Protein AF-A0A9E1N0Y7-F1 (afdb_monomer_lite)

Structure (mmCIF, N/CA/C/O backbone):
data_AF-A0A9E1N0Y7-F1
#
_entry.id   AF-A0A9E1N0Y7-F1
#
loop_
_atom_site.group_PDB
_atom_site.id
_atom_site.type_symbol
_atom_site.label_atom_id
_atom_site.label_alt_id
_atom_site.label_comp_id
_atom_site.label_asym_id
_atom_site.label_entity_id
_atom_site.label_seq_id
_atom_site.pdbx_PDB_ins_code
_atom_site.Cartn_x
_atom_site.Cartn_y
_atom_site.Cartn_z
_atom_site.occupancy
_atom_site.B_iso_or_equiv
_atom_site.auth_seq_id
_atom_site.auth_comp_id
_atom_site.auth_asym_id
_atom_site.auth_atom_id
_atom_site.pdbx_PDB_model_num
ATOM 1 N N . MET A 1 1 ? -32.235 29.531 14.625 1.00 40.31 1 MET A N 1
ATOM 2 C CA . MET A 1 1 ? -33.055 28.312 14.456 1.00 40.31 1 MET A CA 1
ATOM 3 C C . MET A 1 1 ? -32.854 27.455 15.693 1.00 40.31 1 MET A C 1
ATOM 5 O O . MET A 1 1 ? -31.696 27.262 16.047 1.00 40.31 1 MET A O 1
ATOM 9 N N . PRO A 1 2 ? -33.909 27.011 16.390 1.00 34.38 2 PRO A N 1
ATOM 10 C CA . PRO A 1 2 ? -33.744 26.026 17.454 1.00 34.38 2 PRO A CA 1
ATOM 11 C C . PRO A 1 2 ? -33.321 24.673 16.847 1.00 34.38 2 PRO A C 1
ATOM 13 O O . PRO A 1 2 ? -33.773 24.351 15.744 1.00 34.38 2 PRO A O 1
ATOM 16 N N . PRO A 1 3 ? -32.452 23.890 17.512 1.00 37.62 3 PRO A N 1
ATOM 17 C CA . PRO A 1 3 ? -32.121 22.544 17.062 1.00 37.62 3 PRO A CA 1
ATOM 18 C C . PRO A 1 3 ? -33.379 21.669 17.109 1.00 37.62 3 PRO A C 1
ATOM 20 O O . PRO A 1 3 ? -34.112 21.667 18.098 1.00 37.62 3 PRO A O 1
ATOM 23 N N . LEU A 1 4 ? -33.648 20.953 16.016 1.00 33.25 4 LEU A N 1
ATOM 24 C CA . LEU A 1 4 ? -34.745 19.990 15.954 1.00 33.25 4 LEU A CA 1
ATOM 25 C C . LEU A 1 4 ? -34.501 18.871 16.986 1.00 33.25 4 LEU A C 1
ATOM 27 O O . LEU A 1 4 ? -33.359 18.425 17.126 1.00 33.25 4 LEU A O 1
ATOM 31 N N . PRO A 1 5 ? -35.541 18.403 17.701 1.00 36.69 5 PRO A N 1
ATOM 32 C CA . PRO A 1 5 ? -35.403 17.336 18.685 1.00 36.69 5 PRO A CA 1
ATOM 33 C C . PRO A 1 5 ? -34.839 16.065 18.036 1.00 36.69 5 PRO A C 1
ATOM 35 O O . PRO A 1 5 ? -35.335 15.585 17.015 1.00 36.69 5 PRO A O 1
ATOM 38 N N . ILE A 1 6 ? -33.782 15.529 18.645 1.00 40.44 6 ILE A N 1
ATOM 39 C CA . ILE A 1 6 ? -33.088 14.317 18.209 1.00 40.44 6 ILE A CA 1
ATOM 40 C C . ILE A 1 6 ? -33.953 13.119 18.609 1.00 40.44 6 ILE A C 1
ATOM 42 O O . ILE A 1 6 ? -33.912 12.664 19.747 1.00 40.44 6 ILE A O 1
ATOM 46 N N . GLN A 1 7 ? -34.768 12.613 17.685 1.00 44.16 7 GLN A N 1
ATOM 47 C CA . GLN A 1 7 ? -35.414 11.313 17.855 1.00 44.16 7 GLN A CA 1
ATOM 48 C C . GLN A 1 7 ? -34.447 10.226 17.378 1.00 44.16 7 GLN A C 1
ATOM 50 O O . GLN A 1 7 ? -34.173 10.101 16.184 1.00 44.16 7 GLN A O 1
ATOM 55 N N . SER A 1 8 ? -33.902 9.446 18.311 1.00 49.25 8 SER A N 1
ATOM 56 C CA . SER A 1 8 ? -33.219 8.192 18.003 1.00 49.25 8 SER A CA 1
ATOM 57 C C . SER A 1 8 ? -34.268 7.171 17.558 1.00 49.25 8 SER A C 1
ATOM 59 O O . SER A 1 8 ? -34.952 6.549 18.368 1.00 49.25 8 SER A O 1
ATOM 61 N N . VAL A 1 9 ? -34.451 7.019 16.247 1.00 53.47 9 VAL A N 1
ATOM 62 C CA . VAL A 1 9 ? -35.378 6.015 15.715 1.00 53.47 9 VAL A CA 1
ATOM 63 C C . VAL A 1 9 ? -34.734 4.637 15.880 1.00 53.47 9 VAL A C 1
ATOM 65 O O . VAL A 1 9 ? -33.873 4.237 15.102 1.00 53.47 9 VAL A O 1
ATOM 68 N N . SER A 1 10 ? -35.117 3.923 16.937 1.00 59.72 10 SER A N 1
ATOM 69 C CA . SER A 1 10 ? -34.766 2.516 17.139 1.00 59.72 10 SER A CA 1
ATOM 70 C C . SER A 1 10 ? -35.825 1.643 16.471 1.00 59.72 10 SER A C 1
ATOM 72 O O . SER A 1 10 ? -36.956 1.560 16.949 1.00 59.72 10 SER A O 1
ATOM 74 N N . PHE A 1 11 ? -35.481 1.006 15.350 1.00 67.44 11 PHE A N 1
ATOM 75 C CA . PHE A 1 11 ? -36.353 0.003 14.739 1.00 67.44 11 PHE A CA 1
ATOM 76 C C . PHE A 1 11 ? -36.317 -1.298 15.547 1.00 67.44 11 PHE A C 1
ATOM 78 O O . PHE A 1 11 ? -35.221 -1.748 15.907 1.00 67.44 11 PHE A O 1
ATOM 85 N N . PRO A 1 12 ? -37.473 -1.934 15.808 1.00 68.06 12 PRO A N 1
ATOM 86 C CA . PRO A 1 12 ? -37.499 -3.229 16.466 1.00 68.06 12 PRO A CA 1
ATOM 87 C C . PRO A 1 12 ? -36.767 -4.277 15.618 1.00 68.06 12 PRO A C 1
ATOM 89 O O . PRO A 1 12 ? -36.841 -4.284 14.385 1.00 68.06 12 PRO A O 1
ATOM 92 N N . ILE A 1 13 ? -36.054 -5.172 16.301 1.00 65.50 13 ILE A N 1
ATOM 93 C CA . ILE A 1 13 ? -35.438 -6.342 15.677 1.00 65.50 13 ILE A CA 1
ATOM 94 C C . ILE A 1 13 ? -36.563 -7.280 15.248 1.00 65.50 13 ILE A C 1
ATOM 96 O O . ILE A 1 13 ? -37.351 -7.731 16.076 1.00 65.50 13 ILE A O 1
ATOM 100 N N . HIS A 1 14 ? -36.647 -7.535 13.948 1.00 72.81 14 HIS A N 1
ATOM 101 C CA . HIS A 1 14 ? -37.611 -8.454 13.364 1.00 72.81 14 HIS A CA 1
ATOM 102 C C . HIS A 1 14 ? -37.081 -9.887 13.379 1.00 72.81 14 HIS A C 1
ATOM 104 O O . HIS A 1 14 ? -37.797 -10.804 13.775 1.00 72.81 14 HIS A O 1
ATOM 110 N N . SER A 1 15 ? -35.824 -10.076 12.976 1.00 68.81 15 SER A N 1
ATOM 111 C CA . SER A 1 15 ? -35.183 -11.387 12.957 1.00 68.81 15 SER A CA 1
ATOM 112 C C . SER A 1 15 ? -33.683 -11.274 13.242 1.00 68.81 15 SER A C 1
ATOM 114 O O . SER A 1 15 ? -33.058 -10.236 13.013 1.00 68.81 15 SER A O 1
ATOM 116 N N . VAL A 1 16 ? -33.108 -12.344 13.792 1.00 62.50 16 VAL A N 1
ATOM 117 C CA . VAL A 1 16 ? -31.661 -12.510 13.961 1.00 62.50 16 VAL A CA 1
ATOM 118 C C . VAL A 1 16 ? -31.300 -13.896 13.448 1.00 62.50 16 VAL A C 1
ATOM 120 O O . VAL A 1 16 ? -31.842 -14.887 13.935 1.00 62.50 16 VAL A O 1
ATOM 123 N N . ALA A 1 17 ? -30.386 -13.969 12.487 1.00 62.12 17 ALA A N 1
ATOM 124 C CA . ALA A 1 17 ? -29.810 -15.215 12.003 1.00 62.12 17 ALA A CA 1
ATOM 125 C C . ALA A 1 17 ? -28.313 -15.228 12.318 1.00 62.12 17 ALA A C 1
ATOM 127 O O . ALA A 1 17 ? -27.578 -14.316 11.946 1.00 62.12 17 ALA A O 1
ATOM 128 N N . VAL A 1 18 ? -27.862 -16.258 13.030 1.00 57.03 18 VAL A N 1
ATOM 129 C CA . VAL A 1 18 ? -26.456 -16.412 13.418 1.00 57.03 18 VAL A CA 1
ATOM 130 C C . VAL A 1 18 ? -25.768 -17.328 12.408 1.00 57.03 18 VAL A C 1
ATOM 132 O O . VAL A 1 18 ? -26.196 -18.463 12.208 1.00 57.03 18 VAL A O 1
ATOM 135 N N . HIS A 1 19 ? -24.714 -16.826 11.771 1.00 62.78 19 HIS A N 1
ATOM 136 C CA . HIS A 1 19 ? -23.823 -17.545 10.863 1.00 62.78 19 HIS A CA 1
ATOM 137 C C . HIS A 1 19 ? -22.443 -17.706 11.533 1.00 62.78 19 HIS A C 1
ATOM 139 O O . HIS A 1 19 ? -22.081 -16.877 12.372 1.00 62.78 19 HIS A O 1
ATOM 145 N N . PRO A 1 20 ? -21.634 -18.719 11.174 1.00 54.78 20 PRO A N 1
ATOM 146 C CA . PRO A 1 20 ? -20.254 -18.836 11.659 1.00 54.78 20 PRO A CA 1
ATOM 147 C C . PRO A 1 20 ? -19.395 -17.579 11.442 1.00 54.78 20 PRO A C 1
ATOM 149 O O . PRO A 1 20 ? -18.514 -17.298 12.246 1.00 54.78 20 PRO A O 1
ATOM 152 N N . ASP A 1 21 ? -19.701 -16.803 10.400 1.00 55.97 21 ASP A N 1
ATOM 153 C CA . ASP A 1 21 ? -18.960 -15.589 10.024 1.00 55.97 21 ASP A CA 1
ATOM 154 C C . ASP A 1 21 ? -19.569 -14.287 10.588 1.00 55.97 21 ASP A C 1
ATOM 156 O O . ASP A 1 21 ? -19.050 -13.201 10.335 1.00 55.97 21 ASP A O 1
ATOM 160 N N . GLY A 1 22 ? -20.680 -14.361 11.335 1.00 59.00 22 GLY A N 1
ATOM 161 C CA . GLY A 1 22 ? -21.325 -13.185 11.928 1.00 59.00 22 GLY A CA 1
ATOM 162 C C . GLY A 1 22 ? -22.834 -13.324 12.140 1.00 59.00 22 GLY A C 1
ATOM 163 O O . GLY A 1 22 ? -23.440 -14.345 11.836 1.00 59.00 22 GLY A O 1
ATOM 164 N N . ALA A 1 23 ? -23.468 -12.274 12.665 1.00 63.50 23 ALA A N 1
ATOM 165 C CA . ALA A 1 23 ? -24.917 -12.229 12.861 1.00 63.50 23 ALA A CA 1
ATOM 166 C C . ALA A 1 23 ? -25.582 -11.314 11.825 1.00 63.50 23 ALA A C 1
ATOM 168 O O . ALA A 1 23 ? -25.239 -10.138 11.708 1.00 63.50 23 ALA A O 1
ATOM 169 N N . LEU A 1 24 ? -26.573 -11.843 11.110 1.00 67.88 24 LEU A N 1
ATOM 170 C CA . LEU A 1 24 ? -27.492 -11.062 10.294 1.00 67.88 24 LEU A CA 1
ATOM 171 C C . LEU A 1 24 ? -28.657 -10.611 11.181 1.00 67.88 24 LEU A C 1
ATOM 173 O O . LEU A 1 24 ? -29.383 -11.441 11.724 1.00 67.88 24 LEU A O 1
ATOM 177 N N . VAL A 1 25 ? -28.840 -9.301 11.330 1.00 65.56 25 VAL A N 1
ATOM 178 C CA . VAL A 1 25 ? -29.937 -8.717 12.113 1.00 65.56 25 VAL A CA 1
ATOM 179 C C . VAL A 1 25 ? -30.860 -7.958 11.175 1.00 65.56 25 VAL A C 1
ATOM 181 O O . VAL A 1 25 ? -30.476 -6.939 10.605 1.00 65.56 25 VAL A O 1
ATOM 184 N N . GLU A 1 26 ? -32.095 -8.425 11.046 1.00 68.69 26 GLU A N 1
ATOM 185 C CA . GLU A 1 26 ? -33.131 -7.735 10.292 1.00 68.69 26 GLU A CA 1
ATOM 186 C C . GLU A 1 26 ? -33.934 -6.839 11.233 1.00 68.69 26 GLU A C 1
ATOM 188 O O . GLU A 1 26 ? -34.459 -7.290 12.256 1.00 68.69 26 GLU A O 1
ATOM 193 N N . ARG A 1 27 ? -34.063 -5.559 10.887 1.00 68.44 27 ARG A N 1
ATOM 194 C CA . ARG A 1 27 ? -34.916 -4.606 11.603 1.00 68.44 27 ARG A CA 1
ATOM 195 C C . ARG A 1 27 ? -35.953 -4.053 10.641 1.00 68.44 27 ARG A C 1
ATOM 197 O O . ARG A 1 27 ? -35.605 -3.667 9.530 1.00 68.44 27 ARG A O 1
ATOM 204 N N . ARG A 1 28 ? -37.214 -4.000 11.069 1.00 70.75 28 ARG A N 1
ATOM 205 C CA . ARG A 1 28 ? -38.324 -3.492 10.248 1.00 70.75 28 ARG A CA 1
ATOM 206 C C . ARG A 1 28 ? -39.000 -2.325 10.947 1.00 70.75 28 ARG A C 1
ATOM 208 O O . ARG A 1 28 ? -39.251 -2.376 12.148 1.00 70.75 28 ARG A O 1
ATOM 215 N N . GLY A 1 29 ? -39.323 -1.287 10.190 1.00 71.44 29 GLY A N 1
ATOM 216 C CA . GLY A 1 29 ? -40.088 -0.154 10.689 1.00 71.44 29 GLY A CA 1
ATOM 217 C C . GLY A 1 29 ? -40.343 0.886 9.609 1.00 71.44 29 GLY A C 1
ATOM 218 O O . GLY A 1 29 ? -39.957 0.715 8.457 1.00 71.44 29 GLY A O 1
ATOM 219 N N . THR A 1 30 ? -41.019 1.962 9.993 1.00 67.69 30 THR A N 1
ATOM 220 C CA . THR A 1 30 ? -41.383 3.064 9.099 1.00 67.69 30 THR A CA 1
ATOM 221 C C . THR A 1 30 ? -40.472 4.258 9.346 1.00 67.69 30 THR A C 1
ATOM 223 O O . THR A 1 30 ? -40.335 4.683 10.495 1.00 67.69 30 THR A O 1
ATOM 226 N N . MET A 1 31 ? -39.888 4.830 8.291 1.00 69.50 31 MET A N 1
ATOM 227 C CA . MET A 1 31 ? -39.084 6.052 8.390 1.00 69.50 31 MET A CA 1
ATOM 228 C C . MET A 1 31 ? -39.652 7.145 7.479 1.00 69.50 31 MET A C 1
ATOM 230 O O . MET A 1 31 ? -40.079 6.831 6.366 1.00 69.50 31 MET A O 1
ATOM 234 N N . PRO A 1 32 ? -39.684 8.417 7.919 1.00 66.56 32 PRO A N 1
ATOM 235 C CA . PRO A 1 32 ? -40.099 9.504 7.046 1.00 66.56 32 PRO A CA 1
ATOM 236 C C . PRO A 1 32 ? -39.100 9.681 5.897 1.00 66.56 32 PRO A C 1
ATOM 238 O O . PRO A 1 32 ? -37.887 9.671 6.106 1.00 66.56 32 PRO A O 1
ATOM 241 N N . ILE A 1 33 ? -39.629 9.881 4.691 1.00 69.88 33 ILE A N 1
ATOM 242 C CA . ILE A 1 33 ? -38.857 10.308 3.522 1.00 69.88 33 ILE A CA 1
ATOM 243 C C . ILE A 1 33 ? -38.974 11.830 3.446 1.00 69.88 33 ILE A C 1
ATOM 245 O O . ILE A 1 33 ? -40.083 12.355 3.353 1.00 69.88 33 ILE A O 1
ATOM 249 N N . ILE A 1 34 ? -37.843 12.535 3.493 1.00 67.50 34 ILE A N 1
ATOM 250 C CA . ILE A 1 34 ? -37.787 14.001 3.391 1.00 67.50 34 ILE A CA 1
ATOM 251 C C . ILE A 1 34 ? -36.984 14.328 2.133 1.00 67.50 34 ILE A C 1
ATOM 253 O O . ILE A 1 34 ? -35.840 13.896 2.013 1.00 67.50 34 ILE A O 1
ATOM 257 N N . ASP A 1 35 ? -37.593 15.026 1.173 1.00 65.75 35 ASP A N 1
ATOM 258 C CA . ASP A 1 35 ? -36.960 15.417 -0.099 1.00 65.75 35 ASP A CA 1
ATOM 259 C C . ASP A 1 35 ? -36.285 14.246 -0.852 1.00 65.75 35 ASP A C 1
ATOM 261 O O . ASP A 1 35 ? -35.168 14.357 -1.355 1.00 65.75 35 ASP A O 1
ATOM 265 N N . GLY A 1 36 ? -36.932 13.072 -0.880 1.00 63.62 36 GLY A N 1
ATOM 266 C CA . GLY A 1 36 ? -36.394 11.862 -1.528 1.00 63.62 36 GLY A CA 1
ATOM 267 C C . GLY A 1 36 ? -35.174 11.245 -0.827 1.00 63.62 36 GLY A C 1
ATOM 268 O O . GLY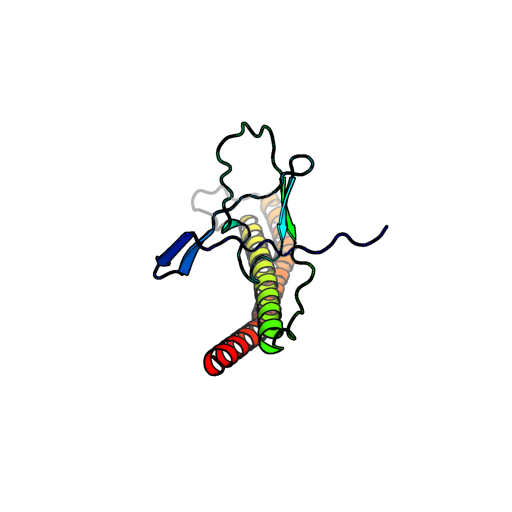 A 1 36 ? -34.545 10.324 -1.354 1.00 63.62 36 GLY A O 1
ATOM 269 N N . THR A 1 37 ? -34.832 11.737 0.364 1.00 60.50 37 THR A N 1
ATOM 270 C CA . THR A 1 37 ? -33.691 11.278 1.155 1.00 60.50 37 THR A CA 1
ATOM 271 C C . THR A 1 37 ? -34.172 10.507 2.377 1.00 60.50 37 THR A C 1
ATOM 273 O O . THR A 1 37 ? -35.096 10.912 3.088 1.00 60.50 37 THR A O 1
ATOM 276 N N . ILE A 1 38 ? -33.511 9.378 2.617 1.00 68.25 38 ILE A N 1
ATOM 277 C CA . ILE A 1 38 ? -33.705 8.518 3.779 1.00 68.25 38 ILE A CA 1
ATOM 278 C C . ILE A 1 38 ? -32.422 8.634 4.603 1.00 68.25 38 ILE A C 1
ATOM 280 O O . ILE A 1 38 ? -31.351 8.231 4.148 1.00 68.25 38 ILE A O 1
ATOM 284 N N . ARG A 1 39 ? -32.508 9.213 5.805 1.00 64.44 39 ARG A N 1
ATOM 285 C CA . ARG A 1 39 ? -31.344 9.391 6.685 1.00 64.44 39 ARG A CA 1
ATOM 286 C C . ARG A 1 39 ? -31.422 8.420 7.854 1.00 64.44 39 ARG A C 1
ATOM 288 O O . ARG A 1 39 ? -32.274 8.572 8.727 1.00 64.44 39 ARG A O 1
ATOM 295 N N . ILE A 1 40 ? -30.526 7.437 7.866 1.00 67.19 40 ILE A N 1
ATOM 296 C CA . ILE A 1 40 ? -30.383 6.499 8.981 1.00 67.19 40 ILE A CA 1
ATOM 297 C C . ILE A 1 40 ? -29.306 7.064 9.906 1.00 67.19 40 ILE A C 1
ATOM 299 O O . ILE A 1 40 ? -28.163 7.266 9.497 1.00 67.19 40 ILE A O 1
ATOM 303 N N . ARG A 1 41 ? -29.685 7.347 11.153 1.00 59.19 41 ARG A N 1
ATOM 304 C CA . ARG A 1 41 ? -28.783 7.872 12.186 1.00 59.19 41 ARG A CA 1
ATOM 305 C C . ARG A 1 41 ? -28.426 6.773 13.184 1.00 59.19 41 ARG A C 1
ATOM 307 O O . ARG A 1 41 ? -29.247 5.890 13.423 1.00 59.19 41 ARG A O 1
ATOM 314 N N . ASN A 1 42 ? -27.253 6.874 13.813 1.00 54.75 42 ASN A N 1
ATOM 315 C CA . ASN A 1 42 ? -26.786 5.975 14.883 1.00 54.75 42 ASN A CA 1
ATOM 316 C C . ASN A 1 42 ? -26.499 4.530 14.434 1.00 54.75 42 ASN A C 1
ATOM 318 O O . ASN A 1 42 ? -26.938 3.573 15.076 1.00 54.75 42 ASN A O 1
ATOM 322 N N . LEU A 1 43 ? -25.759 4.351 13.336 1.00 58.84 43 LEU A N 1
ATOM 323 C CA . LEU A 1 43 ? -25.253 3.022 12.993 1.00 58.84 43 LEU A CA 1
ATOM 324 C C . LEU A 1 43 ? -24.195 2.544 14.007 1.00 58.84 43 LEU A C 1
ATOM 326 O O . LEU A 1 43 ? -23.376 3.354 14.446 1.00 58.84 43 LEU A O 1
ATOM 330 N N . PRO A 1 44 ? -24.171 1.243 14.362 1.00 55.62 44 PRO A N 1
ATOM 331 C CA . PRO A 1 44 ? -23.113 0.679 15.194 1.00 55.62 44 PRO A CA 1
ATOM 332 C C . PRO A 1 44 ? -21.725 0.924 14.587 1.00 55.62 44 PRO A C 1
ATOM 334 O O . PRO A 1 44 ? -21.519 0.743 13.384 1.00 55.62 44 PRO A O 1
ATOM 337 N N . LEU A 1 45 ? -20.764 1.319 15.429 1.00 46.75 45 LEU A N 1
ATOM 338 C CA . LEU A 1 45 ? -19.381 1.542 15.013 1.00 46.75 45 LEU A CA 1
ATOM 339 C C . LEU A 1 45 ? -18.799 0.235 14.438 1.00 46.75 45 LEU A C 1
ATOM 341 O O . LEU A 1 45 ? -19.006 -0.830 15.011 1.00 46.75 45 LEU A O 1
ATOM 345 N N . MET A 1 46 ? -18.039 0.328 13.342 1.00 51.44 46 MET A N 1
ATOM 346 C CA . MET A 1 46 ? -17.390 -0.792 12.624 1.00 51.44 46 MET A CA 1
ATOM 347 C C . MET A 1 46 ? -18.270 -1.611 11.670 1.00 51.44 46 MET A C 1
ATOM 349 O O . MET A 1 46 ? -17.776 -2.568 11.076 1.00 51.44 46 MET A O 1
ATOM 353 N N . MET A 1 47 ? -19.530 -1.234 11.449 1.00 54.69 47 MET A N 1
ATOM 354 C CA . MET A 1 47 ? -20.283 -1.817 10.338 1.00 54.69 47 MET A CA 1
ATOM 355 C C . MET A 1 47 ? -19.810 -1.248 8.997 1.00 54.69 47 MET A C 1
ATOM 357 O O . MET A 1 47 ? -19.780 -0.031 8.807 1.00 54.69 47 MET A O 1
ATOM 361 N N . ASP A 1 48 ? -19.470 -2.130 8.056 1.00 54.41 48 ASP A N 1
ATOM 362 C CA . ASP A 1 48 ? -19.237 -1.743 6.667 1.00 54.41 48 ASP A CA 1
ATOM 363 C C . ASP A 1 48 ? -20.538 -1.191 6.065 1.00 54.41 48 ASP A C 1
ATOM 365 O O . ASP A 1 48 ? -21.622 -1.755 6.224 1.00 54.41 48 ASP A O 1
ATOM 369 N N . THR A 1 49 ? -20.418 -0.082 5.344 1.00 54.97 49 THR A N 1
ATOM 370 C CA . THR A 1 49 ? -21.476 0.501 4.514 1.00 54.97 49 THR A CA 1
ATOM 371 C C . THR A 1 49 ? -22.092 -0.497 3.527 1.00 54.97 49 THR A C 1
ATOM 373 O O . THR A 1 49 ? -23.276 -0.380 3.217 1.00 54.97 49 THR A O 1
ATOM 376 N N . GLN A 1 50 ? -21.329 -1.498 3.072 1.00 58.50 50 GLN A N 1
ATOM 377 C CA . GLN A 1 50 ? -21.807 -2.564 2.182 1.00 58.50 50 GLN A CA 1
ATOM 378 C C . GLN A 1 50 ? -22.705 -3.593 2.888 1.00 58.50 50 GLN A C 1
ATOM 380 O O . GLN A 1 50 ? -23.453 -4.309 2.225 1.00 58.50 50 GLN A O 1
ATOM 385 N N . SER A 1 51 ? -22.682 -3.645 4.221 1.00 59.09 51 SER A N 1
ATOM 386 C CA . SER A 1 51 ? -23.480 -4.580 5.025 1.00 59.09 51 SER A CA 1
ATOM 387 C C . SER A 1 51 ? -24.923 -4.115 5.248 1.00 59.09 51 SER A C 1
ATOM 389 O O . SER A 1 51 ? -25.682 -4.775 5.959 1.00 59.09 51 SER A O 1
ATOM 391 N N . PHE A 1 52 ? -25.322 -2.986 4.653 1.00 61.91 52 PHE A N 1
ATOM 392 C CA . PHE A 1 52 ? -26.670 -2.438 4.756 1.00 61.91 52 PHE A CA 1
ATOM 393 C C . PHE A 1 52 ? -27.430 -2.582 3.445 1.00 61.91 52 PHE A C 1
ATOM 395 O O . PHE A 1 52 ? -27.017 -2.080 2.400 1.00 61.91 52 PHE A O 1
ATOM 402 N N . ARG A 1 53 ? -28.612 -3.194 3.523 1.00 63.25 53 ARG A N 1
ATOM 403 C CA . ARG A 1 53 ? -29.610 -3.152 2.457 1.00 63.25 53 ARG A CA 1
ATOM 404 C C . ARG A 1 53 ? -30.878 -2.501 2.996 1.00 63.25 53 ARG A C 1
ATOM 406 O O . ARG A 1 53 ? -31.366 -2.870 4.059 1.00 63.25 53 ARG A O 1
ATOM 413 N N . VAL A 1 54 ? -31.393 -1.527 2.253 1.00 64.19 54 VAL A N 1
ATOM 414 C CA . VAL A 1 54 ? -32.683 -0.888 2.521 1.00 64.19 54 VAL A CA 1
ATOM 415 C C . VAL A 1 54 ? -33.648 -1.360 1.446 1.00 64.19 54 VAL A C 1
ATOM 417 O O . VAL A 1 54 ? -33.404 -1.145 0.261 1.00 64.19 54 VAL A O 1
ATOM 420 N N . GLU A 1 55 ? -34.728 -2.011 1.860 1.00 61.28 55 GLU A N 1
ATOM 421 C CA . GLU A 1 55 ? -35.834 -2.388 0.983 1.00 61.28 55 GLU A CA 1
ATOM 422 C C . GLU A 1 55 ? -37.032 -1.501 1.325 1.00 61.28 55 GLU A C 1
ATOM 424 O O . GLU A 1 55 ? -37.381 -1.335 2.494 1.00 61.28 55 GLU A O 1
ATOM 429 N N . VAL A 1 56 ? -37.621 -0.871 0.307 1.00 62.56 56 VAL A N 1
ATOM 430 C CA . VAL A 1 56 ? -38.793 -0.004 0.459 1.00 62.56 56 VAL A CA 1
ATOM 431 C C . VAL A 1 56 ? -39.973 -0.703 -0.189 1.00 62.56 56 VAL A C 1
ATOM 433 O O . VAL A 1 56 ? -39.971 -0.923 -1.398 1.00 62.56 56 VAL A O 1
ATOM 436 N N . ASP A 1 57 ? -40.975 -1.039 0.615 1.00 55.09 57 ASP A N 1
ATOM 437 C CA . ASP A 1 57 ? -42.185 -1.690 0.131 1.00 55.09 57 ASP A CA 1
ATOM 438 C C . ASP A 1 57 ? -43.253 -0.630 -0.200 1.00 55.09 57 ASP A C 1
ATOM 440 O O . ASP A 1 57 ? -43.567 0.228 0.629 1.00 55.09 57 ASP A O 1
ATOM 444 N N . GLY A 1 58 ? -43.797 -0.654 -1.422 1.00 55.75 58 GLY A N 1
ATOM 445 C CA . GLY A 1 58 ? -44.990 0.129 -1.784 1.00 55.75 58 GLY A CA 1
ATOM 446 C C . GLY A 1 58 ? -44.825 1.525 -2.415 1.00 55.75 58 GLY A C 1
ATOM 447 O O . GLY A 1 58 ? -45.821 2.239 -2.509 1.00 55.75 58 GLY A O 1
ATOM 448 N N . ALA A 1 59 ? -43.654 1.933 -2.920 1.00 49.72 59 ALA A N 1
ATOM 449 C CA . ALA A 1 59 ? -43.545 3.145 -3.751 1.00 49.72 59 ALA A CA 1
ATOM 450 C C . ALA A 1 59 ? -42.552 2.970 -4.910 1.00 49.72 59 ALA A C 1
ATOM 452 O O . ALA A 1 59 ? -41.424 2.528 -4.706 1.00 49.72 59 ALA A O 1
ATOM 453 N N . GLN A 1 60 ? -42.944 3.371 -6.128 1.00 46.84 60 GLN A N 1
ATOM 454 C CA . GLN A 1 60 ? -41.994 3.598 -7.224 1.00 46.84 60 GLN A CA 1
ATOM 455 C C . GLN A 1 60 ? -41.110 4.801 -6.865 1.00 46.84 60 GLN A C 1
ATOM 457 O O . GLN A 1 60 ? -41.416 5.947 -7.192 1.00 46.84 60 GLN A O 1
ATOM 462 N N . LEU A 1 61 ? -40.015 4.545 -6.156 1.00 51.34 61 LEU A N 1
ATOM 463 C CA . LEU A 1 61 ? -38.971 5.532 -5.916 1.00 51.34 61 LEU A CA 1
ATOM 464 C C . LEU A 1 61 ? -38.141 5.672 -7.194 1.00 51.34 61 LEU A C 1
ATOM 466 O O . LEU A 1 61 ? -37.394 4.766 -7.548 1.00 51.34 61 LEU A O 1
ATOM 470 N N . GLN A 1 62 ? -38.276 6.799 -7.899 1.00 50.47 62 GLN A N 1
ATOM 471 C CA . GLN A 1 62 ? -37.454 7.065 -9.085 1.00 50.47 62 GLN A CA 1
ATOM 472 C C . GLN A 1 62 ? -35.978 7.274 -8.713 1.00 50.47 62 GLN A C 1
ATOM 474 O O . GLN A 1 62 ? -35.108 6.818 -9.445 1.00 50.47 62 GLN A O 1
ATOM 479 N N . PHE A 1 63 ? -35.69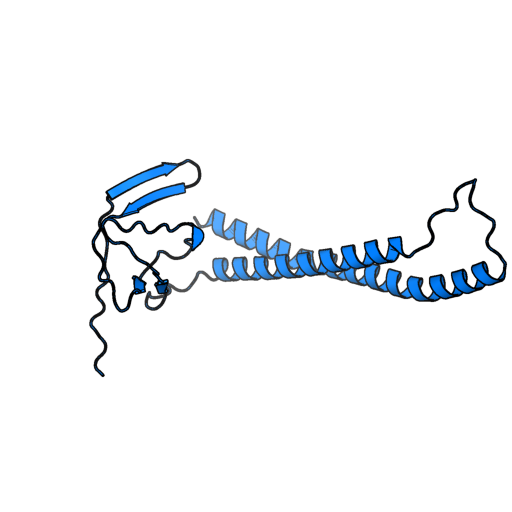3 7.893 -7.558 1.00 48.03 63 PHE A N 1
ATOM 480 C CA . PHE A 1 63 ? -34.347 8.055 -7.002 1.00 48.03 63 PHE A CA 1
ATOM 481 C C . PHE A 1 63 ? -34.424 8.164 -5.475 1.00 48.03 63 PHE A C 1
ATOM 483 O O . PHE A 1 63 ? -35.282 8.877 -4.956 1.00 48.03 63 PHE A O 1
ATOM 490 N N . PHE A 1 64 ? -33.526 7.487 -4.757 1.00 50.09 64 PHE A N 1
ATOM 491 C CA . PHE A 1 64 ? -33.338 7.683 -3.320 1.00 50.09 64 PHE A CA 1
ATOM 492 C C . PHE A 1 64 ? -31.856 7.887 -3.011 1.00 50.09 64 PHE A C 1
ATOM 494 O O . PHE A 1 64 ? -30.984 7.301 -3.657 1.00 50.09 64 PHE A O 1
ATOM 501 N N . ARG A 1 65 ? -31.570 8.724 -2.012 1.00 43.72 65 ARG A N 1
ATOM 502 C CA . ARG A 1 65 ? -30.225 8.911 -1.460 1.00 43.72 65 ARG A CA 1
ATOM 503 C C . ARG A 1 65 ? -30.227 8.439 -0.012 1.00 43.72 65 ARG A C 1
ATOM 505 O O . ARG A 1 65 ? -31.043 8.898 0.785 1.00 43.72 65 ARG A O 1
ATOM 512 N 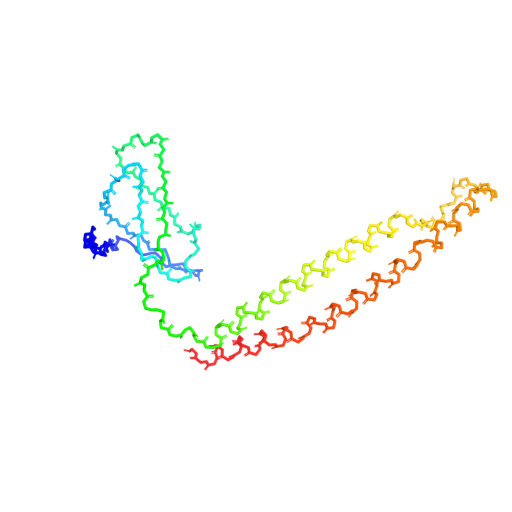N . LEU A 1 66 ? -29.322 7.516 0.303 1.00 53.19 66 LEU A N 1
ATOM 513 C CA . LEU A 1 66 ? -29.064 7.063 1.664 1.00 53.19 66 LEU A CA 1
ATOM 514 C C . LEU A 1 66 ? -27.899 7.866 2.238 1.00 53.19 66 LEU A C 1
ATOM 516 O O . LEU A 1 66 ? -26.834 7.945 1.625 1.00 53.19 66 LEU A O 1
ATOM 520 N N . GLU A 1 67 ? -28.101 8.449 3.412 1.00 45.47 67 GLU A N 1
ATOM 521 C CA . GLU A 1 67 ? -27.045 9.117 4.166 1.00 45.47 67 GLU A CA 1
ATOM 522 C C . GLU A 1 67 ? -26.911 8.456 5.536 1.00 45.47 67 GLU A C 1
ATOM 524 O O . GLU A 1 67 ? -27.899 8.303 6.262 1.00 45.47 67 GLU A O 1
ATOM 529 N N . LEU A 1 68 ? -25.684 8.040 5.851 1.00 54.56 68 LEU A N 1
ATOM 530 C CA . LEU A 1 68 ? -25.321 7.392 7.102 1.00 54.56 68 LEU A CA 1
ATOM 531 C C . LEU A 1 68 ? -24.636 8.425 7.990 1.00 54.56 68 LEU A C 1
ATOM 533 O O . LEU A 1 68 ? -23.520 8.858 7.704 1.00 54.56 68 LEU A O 1
ATOM 537 N N . ASP A 1 69 ? -25.340 8.838 9.035 1.00 50.78 69 ASP A N 1
ATOM 538 C CA . ASP A 1 69 ? -24.879 9.867 9.959 1.00 50.78 69 ASP A CA 1
ATOM 539 C C . ASP A 1 69 ? -24.230 9.208 11.184 1.00 50.78 69 ASP A C 1
ATOM 541 O O . ASP A 1 69 ? -24.870 8.420 11.895 1.00 50.78 69 ASP A O 1
ATOM 545 N N . VAL A 1 70 ? -22.947 9.505 11.394 1.00 54.47 70 VAL A N 1
ATOM 546 C CA . VAL A 1 70 ? -22.123 8.988 12.503 1.00 54.47 70 VAL A CA 1
ATOM 547 C C . VAL A 1 70 ? -21.864 10.089 13.547 1.00 54.47 70 VAL A C 1
ATOM 549 O O . VAL A 1 70 ? -21.095 9.884 14.487 1.00 54.47 70 VAL A O 1
ATOM 552 N N . GLU A 1 71 ? -22.475 11.273 13.415 1.00 40.22 71 GLU A N 1
ATOM 553 C CA . GLU A 1 71 ? -22.326 12.345 14.403 1.00 40.22 71 GLU A CA 1
ATOM 554 C C . GLU A 1 71 ? -23.217 12.119 15.633 1.00 40.22 71 GLU A C 1
ATOM 556 O O . GLU A 1 71 ? -24.431 11.953 15.531 1.00 40.22 71 GLU A O 1
ATOM 561 N N . GLY A 1 72 ? -22.609 12.188 16.824 1.00 44.41 72 GLY A N 1
ATOM 562 C CA . GLY A 1 72 ? -23.339 12.411 18.077 1.00 44.41 72 GLY A CA 1
ATOM 563 C C . GLY A 1 72 ? -23.269 11.317 19.142 1.00 44.41 72 GLY A C 1
ATOM 564 O O . GLY A 1 72 ? -23.917 11.474 20.173 1.00 44.41 72 GLY A O 1
ATOM 565 N N . LEU A 1 73 ? -22.489 10.248 18.958 1.00 41.12 73 LEU A N 1
ATOM 566 C CA . LEU A 1 73 ? -22.206 9.304 20.045 1.00 41.12 73 LEU A CA 1
ATOM 567 C C . LEU A 1 73 ? -20.872 9.631 20.712 1.00 41.12 73 LEU A C 1
ATOM 569 O O . LEU A 1 73 ? -19.843 9.743 20.045 1.00 41.12 73 LEU A O 1
ATOM 573 N N . ASP A 1 74 ? -20.951 9.783 22.035 1.00 42.25 74 ASP A N 1
ATOM 574 C CA . ASP A 1 74 ? -19.846 9.878 22.982 1.00 42.25 74 ASP A CA 1
ATOM 575 C C . ASP A 1 74 ? -18.816 8.804 22.611 1.00 42.25 74 ASP A C 1
ATOM 577 O O . ASP A 1 74 ? -19.052 7.602 22.774 1.00 42.25 74 ASP A O 1
ATOM 581 N N . ARG A 1 75 ? -17.713 9.226 21.981 1.00 44.56 75 ARG A N 1
ATOM 582 C CA . ARG A 1 75 ? -16.583 8.343 21.720 1.00 44.56 75 ARG A CA 1
ATOM 583 C C . ARG A 1 75 ? -16.028 8.028 23.097 1.00 44.56 75 ARG A C 1
ATOM 585 O O . ARG A 1 75 ? -15.217 8.796 23.598 1.00 44.56 75 ARG A O 1
ATOM 592 N N . ALA A 1 76 ? -16.483 6.938 23.715 1.00 46.47 76 ALA A N 1
ATOM 593 C CA . ALA A 1 76 ? -15.726 6.326 24.796 1.00 46.47 76 ALA A CA 1
ATOM 594 C C . ALA A 1 76 ? -14.276 6.283 24.310 1.00 46.47 76 ALA A C 1
ATOM 596 O O . ALA A 1 76 ? -14.057 5.802 23.192 1.00 46.47 76 ALA A O 1
ATOM 597 N N . ASP A 1 77 ? -13.361 6.903 25.066 1.00 48.09 77 ASP A N 1
ATOM 598 C CA . ASP A 1 77 ? -11.981 7.142 24.645 1.00 48.09 77 ASP A CA 1
ATOM 599 C C . ASP A 1 77 ? -11.458 5.906 23.914 1.00 48.09 77 ASP A C 1
ATOM 601 O O . ASP A 1 77 ? -11.351 4.821 24.494 1.00 48.09 77 ASP A O 1
ATOM 605 N N . GLU A 1 78 ? -11.247 6.044 22.600 1.00 61.38 78 GLU A N 1
ATOM 606 C CA . GLU A 1 78 ? -10.873 4.923 21.750 1.00 61.38 78 GLU A CA 1
ATOM 607 C C . GLU A 1 78 ? -9.594 4.333 22.336 1.00 61.38 78 GLU A C 1
ATOM 609 O O . GLU A 1 78 ? -8.588 5.040 22.450 1.00 61.38 78 GLU A O 1
ATOM 614 N N . SER A 1 79 ? -9.661 3.065 22.767 1.00 69.00 79 SER A N 1
ATOM 615 C CA . SER A 1 79 ? -8.566 2.425 23.494 1.00 69.00 79 SER A CA 1
ATOM 616 C C . SER A 1 79 ? -7.242 2.730 22.786 1.00 69.00 79 SER A C 1
ATOM 618 O O . SER A 1 79 ? -7.139 2.510 21.569 1.00 69.00 79 SER A O 1
ATOM 620 N N . PRO A 1 80 ? -6.219 3.237 23.499 1.00 79.31 80 PRO A N 1
ATOM 621 C CA . PRO A 1 80 ? -4.936 3.582 22.894 1.00 79.31 80 PRO A CA 1
ATOM 622 C C . PRO A 1 80 ? -4.341 2.432 22.072 1.00 79.31 80 PRO A C 1
ATOM 624 O O . PRO A 1 80 ? -3.661 2.676 21.076 1.00 79.31 80 PRO A O 1
ATOM 627 N N . LEU A 1 81 ? -4.651 1.184 22.448 1.00 77.69 81 LEU A N 1
ATOM 628 C CA . LEU A 1 81 ? -4.258 -0.027 21.728 1.00 77.69 81 LEU A CA 1
ATOM 629 C C . LEU A 1 81 ? -4.945 -0.159 20.362 1.00 77.69 81 LEU A C 1
ATOM 631 O O . LEU A 1 81 ? -4.269 -0.442 19.378 1.00 77.69 81 LEU A O 1
ATOM 635 N N . VAL A 1 82 ? -6.250 0.115 20.270 1.00 75.94 82 VAL A N 1
ATOM 636 C CA . VAL A 1 82 ? -7.013 0.071 19.006 1.00 75.94 82 VAL A CA 1
ATOM 637 C C . VAL A 1 82 ? -6.542 1.172 18.053 1.00 75.94 82 VAL A C 1
ATOM 639 O O . VAL A 1 82 ? -6.347 0.942 16.858 1.00 75.94 82 VAL A O 1
ATOM 642 N N . THR A 1 83 ? -6.285 2.370 18.582 1.00 81.00 83 THR A N 1
ATOM 643 C CA . THR A 1 83 ? -5.732 3.479 17.790 1.00 81.00 83 THR A CA 1
ATOM 644 C C . THR A 1 83 ? -4.321 3.154 17.284 1.00 81.00 83 THR A C 1
ATOM 646 O O . THR A 1 83 ? -3.993 3.425 16.124 1.00 81.00 83 THR A O 1
ATOM 649 N N . ALA A 1 84 ? -3.483 2.549 18.133 1.00 81.12 84 ALA A N 1
ATOM 650 C CA . ALA A 1 84 ? -2.134 2.127 17.767 1.00 81.12 84 ALA A CA 1
ATOM 651 C C . ALA A 1 84 ? -2.137 1.012 16.710 1.00 81.12 84 ALA A C 1
ATOM 653 O O . ALA A 1 84 ? -1.346 1.086 15.769 1.00 81.12 84 ALA A O 1
ATOM 654 N N . GLU A 1 85 ? -3.045 0.039 16.815 1.00 84.94 85 GLU A N 1
ATOM 655 C CA . GLU A 1 85 ? -3.213 -1.028 15.825 1.00 84.94 85 GLU A CA 1
ATOM 656 C C . GLU A 1 85 ? -3.612 -0.457 14.461 1.00 84.94 85 GLU A C 1
ATOM 658 O O . GLU A 1 85 ? -2.923 -0.698 13.470 1.00 84.94 85 GLU A O 1
ATOM 663 N N . LYS A 1 86 ? -4.664 0.374 14.408 1.00 82.12 86 LYS A N 1
ATOM 664 C CA . LYS A 1 86 ? -5.120 1.012 13.159 1.00 82.12 86 LYS A CA 1
ATOM 665 C C . LYS A 1 86 ? -4.014 1.825 12.497 1.00 82.12 86 LYS A C 1
ATOM 667 O O . LYS A 1 86 ? -3.884 1.817 11.273 1.00 82.12 86 LYS A O 1
ATOM 672 N N . LYS A 1 87 ? -3.216 2.538 13.293 1.00 85.44 87 LYS A N 1
ATOM 673 C CA . LYS A 1 87 ? -2.072 3.296 12.785 1.00 85.44 87 LYS A CA 1
ATOM 674 C C . LYS A 1 87 ? -0.984 2.370 12.241 1.00 85.44 87 LYS A C 1
ATOM 676 O O . LYS A 1 87 ? -0.543 2.574 11.117 1.00 85.44 87 LYS A O 1
ATOM 681 N N . ALA A 1 88 ? -0.592 1.347 13.000 1.00 82.19 88 ALA A N 1
ATOM 682 C CA . ALA A 1 88 ? 0.410 0.379 12.559 1.00 82.19 88 ALA A CA 1
ATOM 683 C C . ALA A 1 88 ? -0.028 -0.344 11.276 1.00 82.19 88 ALA A C 1
ATOM 685 O O . ALA A 1 88 ? 0.790 -0.544 10.383 1.00 82.19 88 ALA A O 1
ATOM 686 N N . GLN A 1 89 ? -1.317 -0.669 11.151 1.00 85.31 89 GLN A N 1
ATOM 687 C CA . GLN A 1 89 ? -1.889 -1.281 9.956 1.00 85.31 89 GLN A CA 1
ATOM 688 C C . GLN A 1 89 ? -1.776 -0.355 8.740 1.00 85.31 89 GLN A C 1
ATOM 690 O O . GLN A 1 89 ? -1.265 -0.774 7.705 1.00 85.31 89 GLN A O 1
ATOM 695 N N . ARG A 1 90 ? -2.156 0.924 8.879 1.00 84.81 90 ARG A N 1
ATOM 696 C CA . ARG A 1 90 ? -1.992 1.924 7.807 1.00 84.81 90 ARG A CA 1
ATOM 697 C C . ARG A 1 90 ? -0.534 2.073 7.378 1.00 84.81 90 ARG A C 1
ATOM 699 O O . ARG A 1 90 ? -0.261 2.073 6.182 1.00 84.81 90 ARG A O 1
ATOM 706 N N . ASP A 1 91 ? 0.387 2.150 8.338 1.00 82.19 91 ASP A N 1
ATOM 707 C CA . ASP A 1 91 ? 1.823 2.260 8.059 1.00 82.19 91 ASP A CA 1
ATOM 708 C C . ASP A 1 91 ? 2.338 1.021 7.291 1.00 82.19 91 ASP A C 1
ATOM 710 O O . ASP A 1 91 ? 3.150 1.141 6.370 1.00 82.19 91 ASP A O 1
ATOM 714 N N . VAL A 1 92 ? 1.859 -0.182 7.641 1.00 88.94 92 VAL A N 1
ATOM 715 C CA . VAL A 1 92 ? 2.178 -1.433 6.929 1.00 88.94 92 VAL A CA 1
ATOM 716 C C . VAL A 1 92 ? 1.633 -1.411 5.502 1.00 88.94 92 VAL A C 1
ATOM 718 O O . VAL A 1 92 ? 2.369 -1.747 4.572 1.00 88.94 92 VAL A O 1
ATOM 721 N N . ASP A 1 93 ? 0.373 -1.026 5.319 1.00 87.50 93 ASP A N 1
ATOM 722 C CA . ASP A 1 93 ? -0.283 -1.022 4.010 1.00 87.50 93 ASP A CA 1
ATOM 723 C C . ASP A 1 93 ? 0.352 0.002 3.062 1.00 87.50 93 ASP A C 1
ATOM 725 O O . ASP A 1 93 ? 0.616 -0.307 1.896 1.00 87.50 93 ASP A O 1
ATOM 729 N N . GLU A 1 94 ? 0.698 1.187 3.572 1.00 88.75 94 GLU A N 1
ATOM 730 C CA . GLU A 1 94 ? 1.416 2.206 2.807 1.00 88.75 94 GLU A CA 1
ATOM 731 C C . GLU A 1 94 ? 2.791 1.695 2.348 1.00 88.75 94 GLU A C 1
ATOM 733 O O . GLU A 1 94 ? 3.124 1.766 1.162 1.00 88.75 94 GLU A O 1
ATOM 738 N N . LEU A 1 95 ? 3.583 1.124 3.261 1.00 86.44 95 LEU A N 1
ATOM 739 C CA . LEU A 1 95 ? 4.910 0.600 2.928 1.00 86.44 95 LEU A CA 1
ATOM 740 C C . LEU A 1 95 ? 4.843 -0.590 1.961 1.00 86.44 95 LEU A C 1
ATOM 742 O O . LEU A 1 95 ? 5.707 -0.710 1.089 1.00 86.44 95 LEU A O 1
ATOM 746 N N . ARG A 1 96 ? 3.825 -1.452 2.080 1.00 89.06 96 ARG A N 1
ATOM 747 C CA . ARG A 1 96 ? 3.584 -2.553 1.133 1.00 89.06 96 ARG A CA 1
ATOM 748 C C . ARG A 1 96 ? 3.268 -2.031 -0.262 1.00 89.06 96 ARG A C 1
ATOM 750 O O . ARG A 1 96 ? 3.894 -2.487 -1.214 1.00 89.06 96 ARG A O 1
ATOM 757 N N . SER A 1 97 ? 2.375 -1.049 -0.367 1.00 91.81 97 SER A N 1
ATOM 758 C CA . SER A 1 97 ? 2.023 -0.413 -1.641 1.00 91.81 97 SER A CA 1
ATOM 759 C C . SER A 1 97 ? 3.241 0.238 -2.311 1.00 91.81 97 SER A C 1
ATOM 761 O O . SER A 1 97 ? 3.505 0.023 -3.497 1.00 91.81 97 SER A O 1
ATOM 763 N N . GLN A 1 98 ? 4.063 0.962 -1.542 1.00 86.62 98 GLN A N 1
ATOM 764 C CA . GLN A 1 98 ? 5.307 1.548 -2.056 1.00 86.62 98 GLN A CA 1
ATOM 765 C C . GLN A 1 98 ? 6.289 0.478 -2.552 1.00 86.62 98 GLN A C 1
ATOM 767 O O . GLN A 1 98 ? 6.891 0.628 -3.617 1.00 86.62 98 GLN A O 1
ATOM 772 N N . LEU A 1 99 ? 6.445 -0.610 -1.797 1.00 89.81 99 LEU A N 1
ATOM 773 C CA . LEU A 1 99 ? 7.338 -1.712 -2.141 1.00 89.81 99 LEU A CA 1
ATOM 774 C C . LEU A 1 99 ? 6.865 -2.456 -3.397 1.00 89.81 99 LEU A C 1
ATOM 776 O O . LEU A 1 99 ? 7.683 -2.758 -4.266 1.00 89.81 99 LEU A O 1
ATOM 780 N N . GLU A 1 100 ? 5.564 -2.702 -3.533 1.00 91.44 100 GLU A N 1
ATOM 781 C CA . GLU A 1 100 ? 4.974 -3.293 -4.736 1.00 91.44 100 GLU A CA 1
ATOM 782 C C . GLU A 1 100 ? 5.200 -2.401 -5.962 1.00 91.44 100 GLU A C 1
ATOM 784 O O . GLU A 1 100 ? 5.698 -2.875 -6.984 1.00 91.44 100 GLU A O 1
ATOM 789 N N . SER A 1 101 ? 4.960 -1.093 -5.832 1.00 92.88 101 SER A N 1
ATOM 790 C CA . SER A 1 101 ? 5.228 -0.116 -6.893 1.00 92.88 101 SER A CA 1
ATOM 791 C C . SER A 1 101 ? 6.699 -0.115 -7.326 1.00 92.88 101 SER A C 1
ATOM 793 O O . SER A 1 101 ? 7.002 -0.143 -8.522 1.00 92.88 101 SER A O 1
ATOM 795 N N . LYS A 1 102 ? 7.642 -0.160 -6.376 1.00 89.75 102 LYS A N 1
ATOM 796 C CA . LYS A 1 102 ? 9.081 -0.223 -6.681 1.00 89.75 102 LYS A CA 1
ATOM 797 C C . LYS A 1 102 ? 9.481 -1.538 -7.347 1.00 89.75 102 LYS A C 1
ATOM 799 O O . LYS A 1 102 ? 10.253 -1.518 -8.306 1.00 89.75 102 LYS A O 1
ATOM 804 N N . ARG A 1 103 ? 8.925 -2.670 -6.906 1.00 90.25 103 ARG A N 1
ATOM 805 C CA . ARG A 1 103 ? 9.135 -3.974 -7.559 1.00 90.25 103 ARG A CA 1
ATOM 806 C C . ARG A 1 103 ? 8.578 -3.990 -8.982 1.00 90.25 103 ARG A C 1
ATOM 808 O O . ARG A 1 103 ? 9.258 -4.483 -9.878 1.00 90.25 103 ARG A O 1
ATOM 815 N N . ALA A 1 104 ? 7.409 -3.395 -9.212 1.00 90.50 104 ALA A N 1
ATOM 816 C CA . ALA A 1 104 ? 6.836 -3.253 -10.548 1.00 90.50 104 ALA A CA 1
ATOM 817 C C . ALA A 1 104 ? 7.718 -2.376 -11.454 1.00 90.50 104 ALA A C 1
ATOM 819 O O . ALA A 1 104 ? 8.028 -2.765 -12.577 1.00 90.50 104 ALA A O 1
ATOM 820 N N . GLN A 1 105 ? 8.211 -1.237 -10.952 1.00 86.56 105 GLN A N 1
ATOM 821 C CA . GLN A 1 105 ? 9.174 -0.400 -11.683 1.00 86.56 105 GLN A CA 1
ATOM 822 C C . GLN A 1 105 ? 10.448 -1.178 -12.033 1.00 86.56 105 GLN A C 1
ATOM 824 O O . GLN A 1 105 ? 10.939 -1.080 -13.157 1.00 86.56 105 GLN A O 1
ATOM 829 N N . ARG A 1 106 ? 10.963 -1.987 -11.099 1.00 89.12 106 ARG A N 1
ATOM 830 C CA . ARG A 1 106 ? 12.156 -2.812 -11.313 1.00 89.12 106 ARG A CA 1
ATOM 831 C C . ARG A 1 106 ? 11.938 -3.907 -12.357 1.00 89.12 106 ARG A C 1
ATOM 833 O O . ARG A 1 106 ? 12.831 -4.136 -13.176 1.00 89.12 106 ARG A O 1
ATOM 840 N N . ALA A 1 107 ? 10.773 -4.551 -12.340 1.00 88.19 107 ALA A N 1
ATOM 841 C CA . ALA A 1 107 ? 10.377 -5.549 -13.328 1.00 88.19 107 ALA A CA 1
ATOM 842 C C . ALA A 1 107 ? 10.247 -4.916 -14.722 1.00 88.19 107 ALA A C 1
ATOM 844 O O . ALA A 1 107 ? 10.900 -5.374 -15.657 1.00 88.19 107 ALA A O 1
ATOM 845 N N . ASN A 1 108 ? 9.547 -3.786 -14.840 1.00 88.19 108 ASN A N 1
ATOM 846 C CA . ASN A 1 108 ? 9.436 -3.044 -16.100 1.00 88.19 108 ASN A CA 1
ATOM 847 C C . ASN A 1 108 ? 10.816 -2.629 -16.634 1.00 88.19 108 ASN A C 1
ATOM 849 O O . ASN A 1 108 ? 11.097 -2.761 -17.822 1.00 88.19 108 ASN A O 1
ATOM 853 N N . LEU A 1 109 ? 11.718 -2.177 -15.757 1.00 85.69 109 LEU A N 1
ATOM 854 C CA . LEU A 1 109 ? 13.086 -1.837 -16.149 1.00 85.69 109 LEU A CA 1
ATOM 855 C C . LEU A 1 109 ? 13.861 -3.065 -16.655 1.00 85.69 109 LEU A C 1
ATOM 857 O O . LEU A 1 109 ? 14.637 -2.952 -17.600 1.00 85.69 109 LEU A O 1
ATOM 861 N N . SER A 1 110 ? 13.649 -4.243 -16.056 1.00 81.94 110 SER A N 1
ATOM 862 C CA . SER A 1 110 ? 14.272 -5.485 -16.536 1.00 81.94 110 SER A CA 1
ATOM 863 C C . SER A 1 110 ? 13.751 -5.932 -17.901 1.00 81.94 110 SER A C 1
ATOM 865 O O . SER A 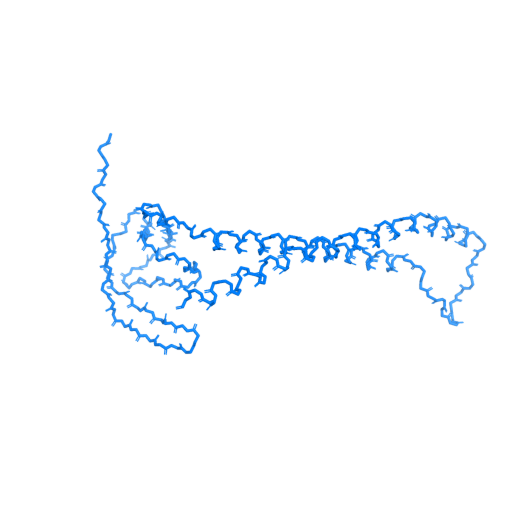1 110 ? 14.519 -6.497 -18.675 1.00 81.94 110 SER A O 1
ATOM 867 N N . GLU A 1 111 ? 12.496 -5.625 -18.236 1.00 82.12 111 GLU A N 1
ATOM 868 C CA . GLU A 1 111 ? 11.933 -5.902 -19.562 1.00 82.12 111 GLU A CA 1
ATOM 869 C C . GLU A 1 111 ? 12.537 -5.014 -20.656 1.00 82.12 111 GLU A C 1
ATOM 871 O O . GLU A 1 111 ? 12.611 -5.433 -21.811 1.00 82.12 111 GLU A O 1
ATOM 876 N N . LEU A 1 112 ? 12.994 -3.814 -20.287 1.00 75.75 112 LEU A N 1
ATOM 877 C CA . LEU A 1 112 ? 13.726 -2.898 -21.166 1.00 75.75 112 LEU A CA 1
ATOM 878 C C . LEU A 1 112 ? 15.209 -3.277 -21.318 1.00 75.75 112 LEU A C 1
ATOM 880 O O . LEU A 1 112 ? 15.875 -2.793 -22.235 1.00 75.75 112 LEU A O 1
ATOM 884 N N . GLY A 1 113 ? 15.734 -4.108 -20.415 1.00 65.81 113 GLY A N 1
ATOM 885 C CA . GLY A 1 113 ? 17.104 -4.606 -20.453 1.00 65.81 113 GLY A CA 1
ATOM 886 C C . GLY A 1 113 ? 17.339 -5.639 -21.564 1.00 65.81 113 GLY A C 1
ATOM 887 O O . GLY A 1 113 ? 16.400 -6.108 -22.213 1.00 65.81 113 GLY A O 1
ATOM 888 N N . PRO A 1 114 ? 18.603 -6.024 -21.803 1.00 60.22 114 PRO A N 1
ATOM 889 C CA . PRO A 1 114 ? 18.922 -7.020 -22.819 1.00 60.22 114 PRO A CA 1
ATOM 890 C C . PRO A 1 114 ? 18.333 -8.348 -22.383 1.00 60.22 114 PRO A C 1
ATOM 892 O O . PRO A 1 114 ? 18.613 -8.820 -21.280 1.00 60.22 114 PRO A O 1
ATOM 895 N N . ARG A 1 115 ? 17.595 -9.003 -23.274 1.00 63.75 115 ARG A N 1
ATOM 896 C CA . ARG A 1 115 ? 17.383 -10.443 -23.138 1.00 63.75 115 ARG A CA 1
ATOM 897 C C . ARG A 1 115 ? 18.652 -11.164 -23.582 1.00 63.75 115 ARG A C 1
ATOM 899 O O . ARG A 1 115 ? 19.413 -10.651 -24.402 1.00 63.75 115 ARG A O 1
ATOM 906 N N . ALA A 1 116 ? 18.900 -12.336 -23.003 1.00 62.19 116 ALA A N 1
ATOM 907 C CA . ALA A 1 116 ? 20.006 -13.175 -23.438 1.00 62.19 116 ALA A CA 1
ATOM 908 C C . ALA A 1 116 ? 19.834 -13.484 -24.935 1.00 62.19 116 ALA A C 1
ATOM 910 O O . ALA A 1 116 ? 18.730 -13.875 -25.325 1.00 62.19 116 ALA A O 1
ATOM 911 N N . PRO A 1 117 ? 20.882 -13.309 -25.759 1.00 64.12 117 PRO A N 1
ATOM 912 C CA . PRO A 1 117 ? 20.770 -13.549 -27.186 1.00 64.12 117 PRO A CA 1
ATOM 913 C C . PRO A 1 117 ? 20.406 -15.012 -27.437 1.00 64.12 117 PRO A C 1
ATOM 915 O O . PRO A 1 117 ? 21.021 -15.928 -26.876 1.00 64.12 117 PRO A O 1
ATOM 918 N N . THR A 1 118 ? 19.395 -15.236 -28.270 1.00 70.38 118 THR A N 1
ATOM 919 C CA . THR A 1 118 ? 19.040 -16.581 -28.735 1.00 70.38 118 THR A CA 1
ATOM 920 C C . THR A 1 118 ? 19.928 -16.996 -29.916 1.00 70.38 118 THR A C 1
ATOM 922 O O . THR A 1 118 ? 20.506 -16.154 -30.599 1.00 70.38 118 THR A O 1
ATOM 925 N N . LYS A 1 119 ? 20.094 -18.308 -30.155 1.00 64.25 119 LYS A N 1
ATOM 926 C CA . LYS A 1 119 ? 21.020 -18.846 -31.181 1.00 64.25 119 LYS A CA 1
ATOM 927 C C . LYS A 1 119 ? 20.747 -18.349 -32.608 1.00 64.25 119 LYS A C 1
ATOM 929 O O . LYS A 1 119 ? 21.667 -18.369 -33.418 1.00 64.25 119 LYS A O 1
ATOM 934 N N . ASP A 1 120 ? 19.521 -17.913 -32.884 1.00 71.88 120 ASP A N 1
ATOM 935 C CA . ASP A 1 120 ? 19.054 -17.515 -34.213 1.00 71.88 120 ASP A CA 1
ATOM 936 C C . ASP A 1 120 ? 18.960 -15.987 -34.386 1.00 71.88 120 ASP A C 1
ATOM 938 O O . ASP A 1 120 ? 18.477 -15.501 -35.410 1.00 71.88 120 ASP A O 1
ATOM 942 N N . GLU A 1 121 ? 19.409 -15.203 -33.400 1.00 64.81 121 GLU A N 1
ATOM 943 C CA . GLU A 1 121 ? 19.365 -13.744 -33.489 1.00 64.81 121 GLU A CA 1
ATOM 944 C C . GLU A 1 121 ? 20.468 -13.185 -34.402 1.00 64.81 121 GLU A C 1
ATOM 946 O O . GLU A 1 121 ? 21.633 -13.589 -34.309 1.00 64.81 121 GLU A O 1
ATOM 951 N N . PRO A 1 122 ? 20.137 -12.217 -35.277 1.00 65.50 122 PRO A N 1
ATOM 952 C CA . PRO A 1 122 ? 21.125 -11.579 -36.130 1.00 65.50 122 PRO A CA 1
ATOM 953 C C . PRO A 1 122 ? 22.179 -10.857 -35.285 1.00 65.50 122 PRO A C 1
ATOM 955 O O . PRO A 1 122 ? 21.858 -10.095 -34.371 1.00 65.50 122 PRO A O 1
ATOM 958 N N . THR A 1 123 ? 23.453 -11.057 -35.630 1.00 72.19 123 THR A N 1
ATOM 959 C CA . THR A 1 123 ? 24.577 -10.381 -34.980 1.00 72.19 123 THR A CA 1
ATOM 960 C C . THR A 1 123 ? 24.395 -8.866 -35.068 1.00 72.19 123 THR A C 1
ATOM 962 O O . THR A 1 123 ? 24.324 -8.303 -36.163 1.00 72.19 123 THR A O 1
ATOM 965 N N . LEU A 1 124 ? 24.324 -8.194 -33.915 1.00 71.56 124 LEU A N 1
ATOM 966 C CA . LEU A 1 124 ? 24.179 -6.739 -33.851 1.00 71.56 124 LEU A CA 1
ATOM 967 C C . LEU A 1 124 ? 25.339 -6.052 -34.581 1.00 71.56 124 LEU A C 1
ATOM 969 O O . LEU A 1 124 ? 26.510 -6.378 -34.377 1.00 71.56 124 LEU A O 1
ATOM 973 N N . SER A 1 125 ? 25.023 -5.048 -35.397 1.00 81.94 125 SER A N 1
ATOM 974 C CA . SER A 1 125 ? 26.047 -4.216 -36.029 1.00 81.94 125 SER A CA 1
ATOM 975 C C . SER A 1 125 ? 26.850 -3.431 -34.974 1.00 81.94 125 SER A C 1
ATOM 977 O O . SER A 1 125 ? 26.328 -3.114 -33.897 1.00 81.94 125 SER A O 1
ATOM 979 N N . PRO A 1 126 ? 28.098 -3.016 -35.271 1.00 82.94 126 PRO A N 1
ATOM 980 C CA . PRO A 1 126 ? 28.917 -2.240 -34.335 1.00 82.94 126 PRO A CA 1
ATOM 981 C C . PRO A 1 126 ? 28.245 -0.954 -33.823 1.00 82.94 126 PRO A C 1
ATOM 983 O O . PRO A 1 126 ? 28.491 -0.519 -32.697 1.00 82.94 126 PRO A O 1
ATOM 986 N N . GLN A 1 127 ? 27.387 -0.331 -34.636 1.00 83.50 127 GLN A N 1
ATOM 987 C CA . GLN A 1 127 ? 26.641 0.865 -34.250 1.00 83.50 127 GLN A CA 1
ATOM 988 C C . GLN A 1 127 ? 25.489 0.535 -33.293 1.00 83.50 127 GLN A C 1
ATOM 990 O O . GLN A 1 127 ? 25.300 1.252 -32.311 1.00 83.50 127 GLN A O 1
ATOM 995 N N . GLN A 1 128 ? 24.779 -0.575 -33.520 1.00 76.94 128 GLN A N 1
ATOM 996 C CA . GLN A 1 128 ? 23.745 -1.066 -32.604 1.00 76.94 128 GLN A CA 1
ATOM 997 C C . GLN A 1 128 ? 24.341 -1.427 -31.242 1.00 76.94 128 GLN A C 1
ATOM 999 O O . GLN A 1 128 ? 23.802 -0.987 -30.233 1.00 76.94 128 GLN A O 1
ATOM 1004 N N . LEU A 1 129 ? 25.495 -2.104 -31.213 1.00 78.50 129 LEU A N 1
ATOM 1005 C CA . LEU A 1 129 ? 26.260 -2.411 -29.995 1.00 78.50 129 LEU A CA 1
ATOM 1006 C C . LEU A 1 129 ? 26.639 -1.156 -29.192 1.00 78.50 129 LEU A C 1
ATOM 1008 O O . LEU A 1 129 ? 26.493 -1.126 -27.972 1.00 78.50 129 LEU A O 1
ATOM 1012 N N . LYS A 1 130 ? 27.093 -0.086 -29.859 1.00 80.62 130 LYS A N 1
ATOM 1013 C CA . LYS A 1 130 ? 27.417 1.186 -29.184 1.00 80.62 130 LYS A CA 1
ATOM 1014 C C . LYS A 1 130 ? 26.187 1.855 -28.572 1.00 80.62 130 LYS A C 1
ATOM 1016 O O . LYS A 1 130 ? 26.274 2.360 -27.452 1.00 80.62 130 LYS A O 1
ATOM 1021 N N . SER A 1 131 ? 25.066 1.877 -29.291 1.00 78.31 131 SER A N 1
ATOM 1022 C CA . SER A 1 131 ? 23.791 2.384 -28.766 1.00 78.31 131 SER A CA 1
ATOM 1023 C C . SER A 1 131 ? 23.327 1.559 -27.564 1.00 78.31 131 SER A C 1
ATOM 1025 O O . SER A 1 131 ? 22.898 2.123 -26.562 1.00 78.31 131 SER A O 1
ATOM 1027 N N . TRP A 1 132 ? 23.530 0.245 -27.639 1.00 76.44 132 TRP A N 1
ATOM 1028 C CA . TRP A 1 132 ? 23.266 -0.721 -26.580 1.00 76.44 132 TRP A CA 1
ATOM 1029 C C . TRP A 1 132 ? 24.033 -0.413 -25.292 1.00 76.44 132 TRP A C 1
ATOM 1031 O O . TRP A 1 132 ? 23.435 -0.210 -24.241 1.00 76.44 132 TRP A O 1
ATOM 1041 N N . ILE A 1 133 ? 25.358 -0.272 -25.386 1.00 81.25 133 ILE A N 1
ATOM 1042 C CA . ILE A 1 133 ? 26.221 0.046 -24.237 1.00 81.25 133 ILE A CA 1
ATOM 1043 C C . ILE A 1 133 ? 25.839 1.394 -23.610 1.00 81.25 133 ILE A C 1
ATOM 1045 O O . ILE A 1 133 ? 25.912 1.563 -22.394 1.00 81.25 133 ILE A O 1
ATOM 1049 N N . ARG A 1 134 ? 25.442 2.381 -24.424 1.00 80.31 134 ARG A N 1
ATOM 1050 C CA . ARG A 1 134 ? 24.972 3.676 -23.906 1.00 80.31 134 ARG A CA 1
ATOM 1051 C C . ARG A 1 134 ? 23.667 3.533 -23.137 1.00 80.31 134 ARG A C 1
ATOM 1053 O O . ARG A 1 134 ? 23.543 4.131 -22.076 1.00 80.31 134 ARG A O 1
ATOM 1060 N N . PHE A 1 135 ? 22.728 2.758 -23.665 1.00 79.62 135 PHE A N 1
ATOM 1061 C CA . PHE A 1 135 ? 21.449 2.508 -23.015 1.00 79.62 135 PHE A CA 1
ATOM 1062 C C . PHE A 1 135 ? 21.631 1.751 -21.692 1.00 79.62 135 PHE A C 1
ATOM 1064 O O . PHE A 1 135 ? 21.122 2.184 -20.663 1.00 79.62 135 PHE A O 1
ATOM 1071 N N . ASP A 1 136 ? 22.465 0.711 -21.680 1.00 81.50 136 ASP A N 1
ATOM 1072 C CA . ASP A 1 136 ? 22.792 -0.069 -20.481 1.00 81.50 136 ASP A CA 1
ATOM 1073 C C . ASP A 1 136 ? 23.439 0.784 -19.373 1.00 81.50 136 ASP A C 1
ATOM 1075 O O . ASP A 1 136 ? 23.053 0.720 -18.203 1.00 81.50 136 ASP A O 1
ATOM 1079 N N . ARG A 1 137 ? 24.352 1.693 -19.746 1.00 83.50 137 ARG A N 1
ATOM 1080 C CA . ARG A 1 137 ? 24.947 2.668 -18.812 1.00 83.50 137 ARG A CA 1
ATOM 1081 C C . ARG A 1 137 ? 23.936 3.645 -18.212 1.00 83.50 137 ARG A C 1
ATOM 1083 O O . ARG A 1 137 ? 24.192 4.158 -17.127 1.00 83.50 137 ARG A O 1
ATOM 1090 N N . LEU A 1 138 ? 22.832 3.927 -18.903 1.00 83.44 138 LEU A N 1
ATOM 1091 C CA . LEU A 1 138 ? 21.763 4.789 -18.390 1.00 83.44 138 LEU A CA 1
ATOM 1092 C C . LEU A 1 138 ? 20.816 4.021 -17.463 1.00 83.44 138 LEU A C 1
ATOM 1094 O O . LEU A 1 138 ? 20.364 4.577 -16.465 1.00 83.44 138 LEU A O 1
ATOM 1098 N N . LEU A 1 139 ? 20.536 2.751 -17.766 1.00 83.31 139 LEU A N 1
ATOM 1099 C CA . LEU A 1 139 ? 19.625 1.926 -16.971 1.00 83.31 139 LEU A CA 1
ATOM 1100 C C . LEU A 1 139 ? 20.270 1.366 -15.699 1.00 83.31 139 LEU A C 1
ATOM 1102 O O . LEU A 1 139 ? 19.593 1.258 -14.680 1.00 83.31 139 LEU A O 1
ATOM 1106 N N . THR A 1 140 ? 21.565 1.041 -15.727 1.00 85.50 140 THR A N 1
ATOM 1107 C CA . THR A 1 140 ? 22.260 0.398 -14.596 1.00 85.50 140 THR A CA 1
ATOM 1108 C C . THR A 1 140 ? 22.171 1.203 -13.287 1.00 85.50 140 THR A C 1
ATOM 1110 O O . THR A 1 140 ? 21.802 0.617 -12.267 1.00 85.50 140 THR A O 1
ATOM 1113 N N . PRO A 1 141 ? 22.429 2.529 -13.261 1.00 90.31 141 PRO A N 1
ATOM 1114 C CA . PRO A 1 141 ? 22.289 3.319 -12.036 1.00 90.31 141 PRO A CA 1
ATOM 1115 C C . PRO A 1 141 ? 20.845 3.363 -11.528 1.00 90.31 141 PRO A C 1
ATOM 1117 O O . PRO A 1 141 ? 20.609 3.356 -10.324 1.00 90.31 141 PRO A O 1
ATOM 1120 N N . TRP A 1 142 ? 19.872 3.378 -12.443 1.00 87.50 142 TRP A N 1
ATOM 1121 C CA . TRP A 1 142 ? 18.459 3.392 -12.080 1.00 87.50 142 TRP A CA 1
ATOM 1122 C C . TRP A 1 142 ? 18.017 2.051 -11.483 1.00 87.50 142 TRP A C 1
ATOM 1124 O O . TRP A 1 142 ? 17.327 2.034 -10.465 1.00 87.50 142 TRP A O 1
ATOM 1134 N N . ALA A 1 143 ? 18.475 0.931 -12.052 1.00 88.88 143 ALA A N 1
ATOM 1135 C CA . ALA A 1 143 ? 18.263 -0.402 -11.493 1.00 88.88 143 ALA A CA 1
ATOM 1136 C C . ALA A 1 143 ? 18.822 -0.507 -10.069 1.00 88.88 143 ALA A C 1
ATOM 1138 O O . ALA A 1 143 ? 18.107 -0.931 -9.165 1.00 88.88 143 ALA A O 1
ATOM 1139 N N . ALA A 1 144 ? 20.066 -0.057 -9.867 1.00 91.50 144 ALA A N 1
ATOM 1140 C CA . ALA A 1 144 ? 20.715 -0.066 -8.560 1.00 91.50 144 ALA A CA 1
ATOM 1141 C C . ALA A 1 144 ? 19.953 0.787 -7.532 1.00 91.50 144 ALA A C 1
ATOM 1143 O O . ALA A 1 144 ? 19.712 0.331 -6.418 1.00 91.50 144 ALA A O 1
ATOM 1144 N N . GLN A 1 145 ? 19.496 1.981 -7.926 1.00 92.56 145 GLN A N 1
ATOM 1145 C CA . GLN A 1 145 ? 18.695 2.838 -7.050 1.00 92.56 145 GLN A CA 1
ATOM 1146 C C . GLN A 1 145 ? 17.364 2.183 -6.654 1.00 92.56 145 GLN A C 1
ATOM 1148 O O . GLN A 1 145 ? 16.953 2.280 -5.501 1.00 92.56 145 GLN A O 1
ATOM 1153 N N . LEU A 1 146 ? 16.683 1.510 -7.588 1.00 90.69 146 LEU A N 1
ATOM 1154 C CA . LEU A 1 146 ? 15.444 0.788 -7.286 1.00 90.69 146 LEU A CA 1
ATOM 1155 C C . LEU A 1 146 ? 15.690 -0.385 -6.329 1.00 90.69 146 LEU A C 1
ATOM 1157 O O . LEU A 1 146 ? 14.895 -0.588 -5.412 1.00 90.69 146 LEU A O 1
ATOM 1161 N N . ASP A 1 147 ? 16.784 -1.125 -6.511 1.00 92.88 147 ASP A N 1
ATOM 1162 C CA . ASP A 1 147 ? 17.158 -2.237 -5.632 1.00 92.88 147 ASP A CA 1
ATOM 1163 C C . ASP A 1 147 ? 17.473 -1.736 -4.202 1.00 92.88 147 ASP A C 1
ATOM 1165 O O . ASP A 1 147 ? 17.021 -2.331 -3.215 1.00 92.88 147 ASP A O 1
ATOM 1169 N N . ASP A 1 148 ? 18.155 -0.593 -4.073 1.00 96.12 148 ASP A N 1
ATOM 1170 C CA . ASP A 1 148 ? 18.401 0.065 -2.783 1.00 96.12 148 ASP A CA 1
ATOM 1171 C C . ASP A 1 148 ? 17.109 0.583 -2.129 1.00 96.12 148 ASP A C 1
ATOM 1173 O O . ASP A 1 148 ? 16.882 0.350 -0.935 1.00 96.12 148 ASP A O 1
ATOM 1177 N N . ASP A 1 149 ? 16.226 1.228 -2.898 1.00 90.94 149 ASP A N 1
ATOM 1178 C CA . ASP A 1 149 ? 14.922 1.705 -2.421 1.00 90.94 149 ASP A CA 1
ATOM 1179 C C . ASP A 1 149 ? 14.074 0.545 -1.871 1.00 90.94 149 ASP A C 1
ATOM 1181 O O . ASP A 1 149 ? 13.509 0.651 -0.776 1.00 90.94 149 ASP A O 1
ATOM 1185 N N . ILE A 1 150 ? 14.016 -0.582 -2.595 1.00 93.00 150 ILE A N 1
ATOM 1186 C CA . ILE A 1 150 ? 13.305 -1.797 -2.165 1.00 93.00 150 ILE A CA 1
ATOM 1187 C C . ILE A 1 150 ? 13.880 -2.295 -0.838 1.00 93.00 150 ILE A C 1
ATOM 1189 O O . ILE A 1 150 ? 13.127 -2.524 0.112 1.00 93.00 150 ILE A O 1
ATOM 1193 N N . ARG A 1 151 ? 15.209 -2.395 -0.724 1.00 95.00 151 ARG A N 1
ATOM 1194 C CA . ARG A 1 151 ? 15.873 -2.862 0.502 1.00 95.00 151 ARG A CA 1
ATOM 1195 C C . ARG A 1 151 ? 15.594 -1.953 1.702 1.00 95.00 151 ARG A C 1
ATOM 1197 O O . ARG A 1 151 ? 15.442 -2.434 2.831 1.00 95.00 151 ARG A O 1
ATOM 1204 N N . ILE A 1 152 ? 15.538 -0.639 1.484 1.00 94.56 152 ILE A N 1
ATOM 1205 C CA . ILE A 1 152 ? 15.196 0.338 2.525 1.00 94.56 152 ILE A CA 1
ATOM 1206 C C . ILE A 1 152 ? 13.742 0.155 2.968 1.00 94.56 152 ILE A C 1
ATOM 1208 O O . ILE A 1 152 ? 13.481 0.124 4.174 1.00 94.56 152 ILE A O 1
ATOM 1212 N N . LEU A 1 153 ? 12.807 0.009 2.026 1.00 89.69 153 LEU A N 1
ATOM 1213 C CA . LEU A 1 153 ? 11.389 -0.209 2.325 1.00 89.69 153 LEU A CA 1
ATOM 1214 C C . LEU A 1 153 ? 11.160 -1.526 3.076 1.00 89.69 153 LEU A C 1
ATOM 1216 O O . LEU A 1 153 ? 10.471 -1.530 4.095 1.00 89.69 153 LEU A O 1
ATOM 1220 N N . GLU A 1 154 ? 11.812 -2.615 2.664 1.00 92.44 154 GLU A N 1
ATOM 1221 C CA . GLU A 1 154 ? 11.766 -3.907 3.366 1.00 92.44 154 GLU A CA 1
ATOM 1222 C C . GLU A 1 154 ? 12.267 -3.802 4.810 1.00 92.44 154 GLU A C 1
ATOM 1224 O O . GLU A 1 154 ? 11.690 -4.394 5.724 1.00 92.44 154 GLU A O 1
ATOM 1229 N N . ARG A 1 155 ? 13.324 -3.014 5.048 1.00 93.19 155 ARG A N 1
ATOM 1230 C CA . ARG A 1 155 ? 13.812 -2.754 6.408 1.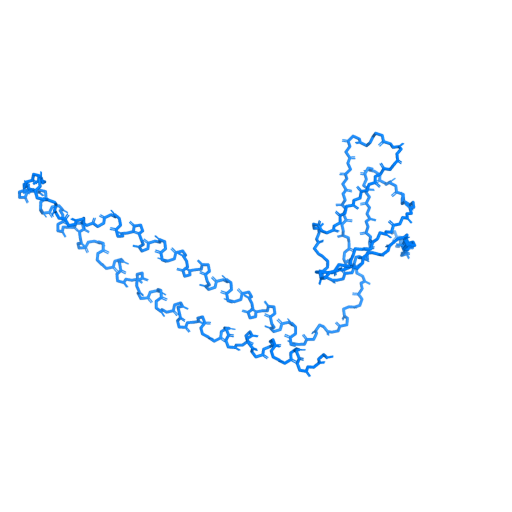00 93.19 155 ARG A CA 1
ATOM 1231 C C . ARG A 1 155 ? 12.813 -1.924 7.212 1.00 93.19 155 ARG A C 1
ATOM 1233 O O . ARG A 1 155 ? 12.571 -2.254 8.371 1.00 93.19 155 ARG A O 1
ATOM 1240 N N . LYS A 1 156 ? 12.244 -0.873 6.614 1.00 91.25 156 LYS A N 1
ATOM 1241 C CA . LYS A 1 156 ? 11.248 -0.004 7.261 1.00 91.25 156 LYS A CA 1
ATOM 1242 C C . LYS A 1 156 ? 9.977 -0.762 7.631 1.00 91.25 156 LYS A C 1
ATOM 1244 O O . LYS A 1 156 ? 9.400 -0.453 8.664 1.00 91.25 156 LYS A O 1
ATOM 1249 N N . LEU A 1 157 ? 9.585 -1.768 6.848 1.00 90.06 157 LEU A N 1
ATOM 1250 C CA . LEU A 1 157 ? 8.384 -2.573 7.084 1.00 90.06 157 LEU A CA 1
ATOM 1251 C C . LEU A 1 157 ? 8.461 -3.425 8.364 1.00 90.06 157 LEU A C 1
ATOM 1253 O O . LEU A 1 157 ? 7.429 -3.722 8.961 1.00 90.06 157 LEU A O 1
ATOM 1257 N N . LYS A 1 158 ? 9.667 -3.790 8.825 1.00 91.12 158 LYS A N 1
ATOM 1258 C CA . LYS A 1 158 ? 9.842 -4.640 10.016 1.00 91.12 158 LYS A CA 1
ATOM 1259 C C . LYS A 1 158 ? 9.223 -4.027 11.271 1.00 91.12 158 LYS A C 1
ATOM 1261 O O . LYS A 1 158 ? 8.467 -4.691 11.969 1.00 91.12 158 LYS A O 1
ATOM 1266 N N . THR A 1 159 ? 9.497 -2.750 11.532 1.00 89.69 159 THR A N 1
ATOM 1267 C CA . THR A 1 159 ? 9.067 -2.097 12.776 1.00 89.69 159 THR A CA 1
ATOM 1268 C C . THR A 1 159 ? 7.541 -1.932 12.877 1.00 89.69 159 THR A C 1
ATOM 1270 O O . THR A 1 159 ? 6.989 -2.252 13.929 1.00 89.69 159 THR A O 1
ATOM 1273 N N . PRO A 1 160 ? 6.815 -1.476 11.837 1.00 85.12 160 PRO A N 1
ATOM 1274 C CA . PRO A 1 160 ? 5.352 -1.456 11.852 1.00 85.12 160 PRO A CA 1
ATOM 1275 C C . PRO A 1 160 ? 4.724 -2.848 11.987 1.00 85.12 160 PRO A C 1
ATOM 1277 O O . PRO A 1 160 ? 3.762 -2.990 12.735 1.00 85.12 160 PRO A O 1
ATOM 1280 N N . LEU A 1 161 ? 5.287 -3.883 11.348 1.00 88.94 161 LEU A N 1
ATOM 1281 C CA . LEU A 1 161 ? 4.797 -5.263 11.487 1.00 88.94 161 LEU A CA 1
ATOM 1282 C C . LEU A 1 161 ? 4.944 -5.798 12.918 1.00 88.94 161 LEU A C 1
ATOM 1284 O O . LEU A 1 161 ? 4.023 -6.423 13.446 1.00 88.94 161 LEU A O 1
ATOM 1288 N N . GLU A 1 162 ? 6.079 -5.535 13.564 1.00 90.19 162 GLU A N 1
ATOM 1289 C CA . GLU A 1 162 ? 6.291 -5.884 14.973 1.00 90.19 162 GLU A CA 1
ATOM 1290 C C . GLU A 1 162 ? 5.282 -5.163 15.876 1.00 90.19 162 GLU A C 1
ATOM 1292 O O . GLU A 1 162 ? 4.649 -5.798 16.719 1.00 90.19 162 GLU A O 1
ATOM 1297 N N . LYS A 1 163 ? 5.064 -3.858 15.659 1.00 86.00 163 LYS A N 1
ATOM 1298 C CA . LYS A 1 163 ? 4.067 -3.074 16.408 1.00 86.00 163 LYS A CA 1
ATOM 1299 C C . LYS A 1 163 ? 2.650 -3.604 16.220 1.00 86.00 163 LYS A C 1
ATOM 1301 O O . LYS A 1 163 ? 1.937 -3.742 17.209 1.00 86.00 163 LYS A O 1
ATOM 1306 N N . LEU A 1 164 ? 2.259 -3.917 14.985 1.00 86.81 164 LEU A N 1
ATOM 1307 C CA . LEU A 1 164 ? 0.954 -4.498 14.674 1.00 86.81 164 LEU A CA 1
ATOM 1308 C C . LEU A 1 164 ? 0.765 -5.824 15.422 1.00 86.81 164 LEU A C 1
ATOM 1310 O O . LEU A 1 164 ? -0.233 -6.006 16.111 1.00 86.81 164 LEU A O 1
ATOM 1314 N N . THR A 1 165 ? 1.772 -6.700 15.367 1.00 90.50 165 THR A N 1
ATOM 1315 C CA . THR A 1 165 ? 1.751 -8.000 16.054 1.00 90.50 165 THR A CA 1
ATOM 1316 C C . THR A 1 165 ? 1.616 -7.834 17.571 1.00 90.50 165 THR A C 1
ATOM 1318 O O . THR A 1 165 ? 0.862 -8.566 18.211 1.00 90.50 165 THR A O 1
ATOM 1321 N N . LEU A 1 166 ? 2.330 -6.870 18.164 1.00 90.00 166 LEU A N 1
ATOM 1322 C CA . LEU A 1 166 ? 2.237 -6.568 19.596 1.00 90.00 166 LEU A CA 1
ATOM 1323 C C . LEU A 1 166 ? 0.856 -6.023 19.980 1.00 90.00 166 LEU A C 1
ATOM 1325 O O . LEU A 1 166 ? 0.310 -6.446 20.996 1.00 90.00 166 LEU A O 1
ATOM 1329 N N . CYS A 1 167 ? 0.279 -5.133 19.167 1.00 86.56 167 CYS A N 1
ATOM 1330 C CA . CYS A 1 167 ? -1.064 -4.602 19.409 1.00 86.56 167 CYS A CA 1
ATOM 1331 C C . CYS A 1 167 ? -2.116 -5.716 19.340 1.00 86.56 167 CYS A C 1
ATOM 1333 O O . CYS A 1 167 ? -2.940 -5.828 20.242 1.00 86.56 167 CYS A O 1
ATOM 1335 N N . GLN A 1 168 ? -2.034 -6.590 18.334 1.00 85.75 168 GLN A N 1
ATOM 1336 C CA . GLN A 1 168 ? -2.948 -7.725 18.172 1.00 85.75 168 GLN A CA 1
ATOM 1337 C C . GLN A 1 168 ? -2.874 -8.709 19.343 1.00 85.75 168 GLN A C 1
ATOM 1339 O O . GLN A 1 168 ? -3.904 -9.166 19.831 1.00 85.75 168 GLN A O 1
ATOM 1344 N N . ARG A 1 169 ? -1.669 -9.011 19.846 1.00 88.50 169 ARG A N 1
ATOM 1345 C CA . ARG A 1 169 ? -1.513 -9.848 21.049 1.00 88.50 169 ARG A CA 1
ATOM 1346 C C . ARG A 1 169 ? -2.137 -9.197 22.280 1.00 88.50 169 ARG A C 1
ATOM 1348 O O . ARG A 1 169 ? -2.909 -9.850 22.969 1.00 88.50 169 ARG A O 1
ATOM 1355 N N . ALA A 1 170 ? -1.856 -7.91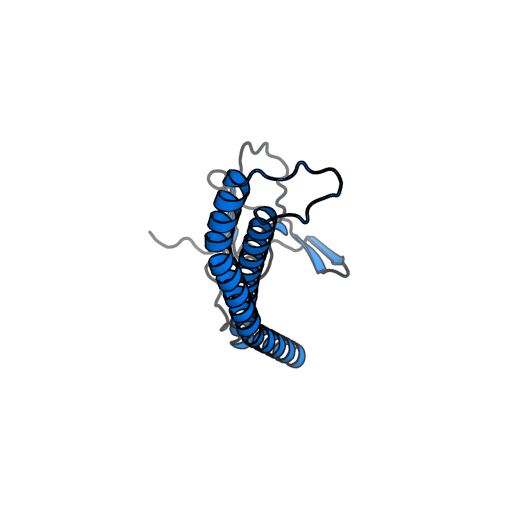5 22.512 1.00 83.88 170 ALA A N 1
ATOM 1356 C CA . ALA A 1 170 ? -2.394 -7.186 23.658 1.00 83.88 170 ALA A CA 1
ATOM 1357 C C . ALA A 1 170 ? -3.932 -7.096 23.639 1.00 83.88 170 ALA A C 1
ATOM 1359 O O . ALA A 1 170 ? -4.561 -7.155 24.691 1.00 83.88 170 ALA A O 1
ATOM 1360 N N . LEU A 1 171 ? -4.541 -6.979 22.455 1.00 81.44 171 LEU A N 1
ATOM 1361 C CA . LEU A 1 171 ? -5.998 -6.971 22.296 1.00 81.44 171 LEU A CA 1
ATOM 1362 C C . LEU A 1 171 ? -6.622 -8.353 22.552 1.00 81.44 171 LEU A C 1
ATOM 1364 O O . LEU A 1 171 ? -7.676 -8.436 23.179 1.00 81.44 171 LEU A O 1
ATOM 1368 N N . ASN A 1 172 ? -5.950 -9.428 22.129 1.00 81.25 172 ASN A N 1
ATOM 1369 C CA . ASN A 1 172 ? -6.413 -10.803 22.338 1.00 81.25 172 ASN A CA 1
ATOM 1370 C C . ASN A 1 172 ? -6.261 -11.283 23.791 1.00 81.25 172 ASN A C 1
ATOM 1372 O O . ASN A 1 172 ? -7.028 -12.130 24.227 1.00 81.25 172 ASN A O 1
ATOM 1376 N N . GLU A 1 173 ? -5.275 -10.774 24.533 1.00 80.12 173 GLU A N 1
ATOM 1377 C CA . GLU A 1 173 ? -5.061 -11.111 25.951 1.00 80.12 173 GLU A CA 1
ATOM 1378 C C . GLU A 1 173 ? -5.949 -10.289 26.905 1.00 80.12 173 GLU A C 1
ATOM 1380 O O . GLU A 1 173 ? -6.108 -10.659 28.067 1.00 80.12 173 GLU A O 1
ATOM 1385 N N . GLY A 1 174 ? -6.509 -9.170 26.430 1.00 61.22 174 GLY A N 1
ATOM 1386 C CA . GLY A 1 174 ? -7.370 -8.267 27.203 1.00 61.22 174 GLY A CA 1
ATOM 1387 C C . GLY A 1 174 ? -8.878 -8.418 26.962 1.00 61.22 174 GLY A C 1
ATOM 1388 O O . GLY A 1 174 ? -9.637 -7.637 27.536 1.00 61.22 174 GLY A O 1
ATOM 1389 N N . SER A 1 175 ? -9.295 -9.368 26.115 1.00 52.19 175 SER A N 1
ATOM 1390 C CA . SER A 1 175 ? -10.700 -9.689 25.789 1.00 52.19 175 SER A CA 1
ATOM 1391 C C . SER A 1 175 ? -11.141 -10.984 26.465 1.00 52.19 175 SER A C 1
ATOM 1393 O O . SER A 1 175 ? -12.319 -11.052 26.878 1.00 52.19 175 SER A O 1
#

Radius of gyration: 28.76 Å; chains: 1; bounding box: 74×47×63 Å

Foldseek 3Di:
DDDDDDDQDDFDFPDWDQDPVGIDTDGDDDADQDPLEGEHEDDDPPDDPVSDDDDDPDDPSPDHDYDYHDPDDDPPPDPPLNVQLVVLVVQLVVLVVVLVVLVVVLVVLVVVADDDDDPPDDDDDPVRVVVNVVVCVVSVVVNVVSVVVNVVSVVSNVVSVVSNVVSVVVVVVVD

pLDDT: mean 71.08, std 16.27, range [33.25, 96.12]

Secondary structure (DSSP, 8-state):
-PPPP-----PPEEEEEEETTEEEEEE------BTTEEEEE-PPTT--GGG------S---S--EEEEE-TT-------HHHHHHHHHHHHHHHHHHHHHHHHHHHHHHHHHSPPPPPTTSPPPPHHHHHHHHHHHHHHHHHHHHHHHHHHHHHHHHHHHHHHHHHHHHHHHH--

Sequence (175 aa):
MPPLPIQSVSFPIHSVAVHPDGALVERRGTMPIIDGTIRIRNLPLMMDTQSFRVEVDGAQLQFFRLELDVEGLDRADESPLVTAEKKAQRDVDELRSQLESKRAQRANLSELGPRAPTKDEPTLSPQQLKSWIRFDRLLTPWAAQLDDDIRILERKLKTPLEKLTLCQRALNEGS